Protein AF-A0A822FTJ6-F1 (afdb_monomer_lite)

Foldseek 3Di:
DDDDDDDPDDDDDPDDPPPPDPPPDPPPDDDDDDDDPVLLVLLVVLCVVCVVVVHHDDLVVSLVVSCVVPVPRPDDDSVSSVVSCVVVVDDDDDDPPPPPPCVPPVNVVVVVVVVVVVVVCVVVVHDDDDPDPPPPPPPPDDDD

Sequence (144 aa):
MWSASSITTVTNIACLPLSMTPQKTNNCGRKKIILTEFEEDSIRYQFHLLLASKQYPTTAKLLMCLLEEAPDFPIRSERTLLRHMRRLGFKYAVTSKAPIRLDATSFVASRAKYFRSLTDLRNNDVIYYYHDETWSNSGEERRQ

pLDDT: mean 80.96, std 17.17, range [37.12, 97.38]

Structure (mmCIF, N/CA/C/O backbone):
data_AF-A0A822FTJ6-F1
#
_entry.id   AF-A0A822FTJ6-F1
#
loop_
_atom_site.group_PDB
_atom_site.id
_atom_site.type_symbol
_atom_site.label_atom_id
_atom_site.label_alt_id
_atom_site.label_comp_id
_atom_site.label_asym_id
_atom_site.label_entity_id
_atom_site.label_seq_id
_atom_site.pdbx_PDB_ins_code
_atom_site.Cartn_x
_atom_site.Cartn_y
_atom_site.Cartn_z
_atom_site.occupancy
_atom_site.B_iso_or_equiv
_atom_site.auth_seq_id
_atom_site.auth_comp_id
_atom_site.auth_asym_id
_atom_site.auth_atom_id
_atom_site.pdbx_PDB_model_num
ATOM 1 N N . MET A 1 1 ? 70.317 -74.437 -44.333 1.00 37.12 1 MET A N 1
ATOM 2 C CA . MET A 1 1 ? 70.457 -73.056 -44.847 1.00 37.12 1 MET A CA 1
ATOM 3 C C . MET A 1 1 ? 69.106 -72.367 -44.743 1.00 37.12 1 MET A C 1
ATOM 5 O O . MET A 1 1 ? 68.093 -73.046 -44.789 1.00 37.12 1 MET A O 1
ATOM 9 N N . TRP A 1 2 ? 69.150 -71.068 -44.465 1.00 41.88 2 TRP A N 1
ATOM 10 C CA . TRP A 1 2 ? 68.108 -70.155 -43.988 1.00 41.88 2 TRP A CA 1
ATOM 11 C C . TRP A 1 2 ? 66.717 -70.222 -44.632 1.00 41.88 2 TRP A C 1
ATOM 13 O O . TRP A 1 2 ? 66.604 -70.426 -45.833 1.00 41.88 2 TRP A O 1
ATOM 23 N N . SER A 1 3 ? 65.684 -69.906 -43.843 1.00 39.09 3 SER A N 1
ATOM 24 C CA . SER A 1 3 ? 64.896 -68.657 -43.968 1.00 39.09 3 SER A CA 1
ATOM 25 C C . SER A 1 3 ? 63.658 -68.773 -43.061 1.00 39.09 3 SER A C 1
ATOM 27 O O . SER A 1 3 ? 62.814 -69.635 -43.267 1.00 39.09 3 SER A O 1
ATOM 29 N N . ALA A 1 4 ? 63.697 -68.192 -41.863 1.00 43.50 4 ALA A N 1
ATOM 30 C CA . ALA A 1 4 ? 63.141 -66.876 -41.525 1.00 43.50 4 ALA A CA 1
ATOM 31 C C . ALA A 1 4 ? 61.600 -66.820 -41.543 1.00 43.50 4 ALA A C 1
ATOM 33 O O . ALA A 1 4 ? 60.938 -66.858 -42.575 1.00 43.50 4 ALA A O 1
ATOM 34 N N . SER A 1 5 ? 61.084 -66.706 -40.321 1.00 53.53 5 SER A N 1
ATOM 35 C CA . SER A 1 5 ? 59.728 -66.413 -39.879 1.00 53.53 5 SER A CA 1
ATOM 36 C C . SER A 1 5 ? 58.970 -65.392 -40.727 1.00 53.53 5 SER A C 1
ATOM 38 O O . SER A 1 5 ? 59.518 -64.382 -41.159 1.00 53.53 5 SER A O 1
ATOM 40 N N . SER A 1 6 ? 57.657 -65.574 -40.828 1.00 47.59 6 SER A N 1
ATOM 41 C CA . SER A 1 6 ? 56.730 -64.482 -41.124 1.00 47.59 6 SER A CA 1
ATOM 42 C C . SER A 1 6 ? 55.531 -64.598 -40.191 1.00 47.59 6 SER A C 1
ATOM 44 O O . SER A 1 6 ? 54.633 -65.408 -40.390 1.00 47.59 6 SER A O 1
ATOM 46 N N . ILE A 1 7 ? 55.577 -63.813 -39.114 1.00 52.88 7 ILE A N 1
ATOM 47 C CA . ILE A 1 7 ? 54.449 -63.569 -38.216 1.00 52.88 7 ILE A CA 1
ATOM 48 C C . ILE A 1 7 ? 53.585 -62.522 -38.913 1.00 52.88 7 ILE A C 1
ATOM 50 O O . ILE A 1 7 ? 54.003 -61.377 -39.077 1.00 52.88 7 ILE A O 1
ATOM 54 N N . THR A 1 8 ? 52.394 -62.911 -39.356 1.00 50.75 8 THR A N 1
ATOM 55 C CA . THR A 1 8 ? 51.414 -61.964 -39.889 1.00 50.75 8 THR A CA 1
ATOM 56 C C . THR A 1 8 ? 50.706 -61.296 -38.716 1.00 50.75 8 THR A C 1
ATOM 58 O O . THR A 1 8 ? 49.769 -61.840 -38.136 1.00 50.75 8 THR A O 1
ATOM 61 N N . THR A 1 9 ? 51.181 -60.113 -38.335 1.00 52.41 9 THR A N 1
ATOM 62 C CA . THR A 1 9 ? 50.497 -59.234 -37.385 1.00 52.41 9 THR A CA 1
ATOM 63 C C . THR A 1 9 ? 49.183 -58.774 -38.008 1.00 52.41 9 THR A C 1
ATOM 65 O O . THR A 1 9 ? 49.183 -58.068 -39.016 1.00 52.41 9 THR A O 1
ATOM 68 N N . VAL A 1 10 ? 48.05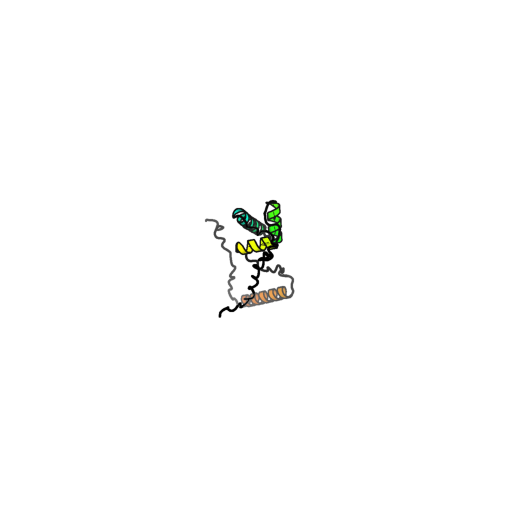8 -59.178 -37.416 1.00 53.19 10 VAL A N 1
ATOM 69 C CA . VAL A 1 10 ? 46.732 -58.659 -37.763 1.00 53.19 10 VAL A CA 1
ATOM 70 C C . VAL A 1 10 ? 46.749 -57.154 -37.512 1.00 53.19 10 VAL A C 1
ATOM 72 O O . VAL A 1 10 ? 46.918 -56.695 -36.382 1.00 53.19 10 VAL A O 1
ATOM 75 N N . THR A 1 11 ? 46.635 -56.381 -38.587 1.00 53.06 11 THR A N 1
ATOM 76 C CA . THR A 1 11 ? 46.555 -54.926 -38.547 1.00 53.06 11 THR A CA 1
ATOM 77 C C . THR A 1 11 ? 45.345 -54.513 -37.724 1.00 53.06 11 THR A C 1
ATOM 79 O O . THR A 1 11 ? 44.202 -54.812 -38.068 1.00 53.06 11 THR A O 1
ATOM 82 N N . ASN A 1 12 ? 45.641 -53.831 -36.624 1.00 54.03 12 ASN A N 1
ATOM 83 C CA . ASN A 1 12 ? 44.714 -53.126 -35.760 1.00 54.03 12 ASN A CA 1
ATOM 84 C C . ASN A 1 12 ? 43.794 -52.247 -36.626 1.00 54.03 12 ASN A C 1
ATOM 86 O O . ASN A 1 12 ? 44.263 -51.316 -37.284 1.00 54.03 12 ASN A O 1
ATOM 90 N N . ILE A 1 13 ? 42.505 -52.587 -36.688 1.00 55.81 13 ILE A N 1
ATOM 91 C CA . ILE A 1 13 ? 41.502 -51.769 -37.368 1.00 55.81 13 ILE A CA 1
ATOM 92 C C . ILE A 1 13 ? 41.411 -50.478 -36.562 1.00 55.81 13 ILE A C 1
ATOM 94 O 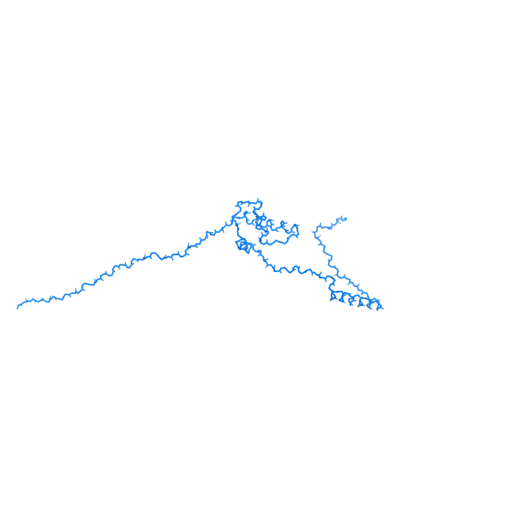O . ILE A 1 13 ? 40.894 -50.463 -35.447 1.00 55.81 13 ILE A O 1
ATOM 98 N N . ALA A 1 14 ? 41.952 -49.397 -37.119 1.00 49.50 14 ALA A N 1
ATOM 99 C CA . ALA A 1 14 ? 41.760 -48.064 -36.589 1.00 49.50 14 ALA A CA 1
ATOM 100 C C . ALA A 1 14 ? 40.251 -47.783 -36.539 1.00 49.50 14 ALA A C 1
ATOM 102 O O . ALA A 1 14 ? 39.615 -47.571 -37.572 1.00 49.50 14 ALA A O 1
ATOM 103 N N . CYS A 1 15 ? 39.669 -47.811 -35.337 1.00 50.06 15 CYS A N 1
ATOM 104 C CA . CYS A 1 15 ? 38.367 -47.212 -35.091 1.00 50.06 15 CYS A CA 1
ATOM 105 C C . CYS A 1 15 ? 38.458 -45.749 -35.525 1.00 50.06 15 CYS A C 1
ATOM 107 O O . CYS A 1 15 ? 39.148 -44.945 -34.896 1.00 50.06 15 CYS A O 1
ATOM 109 N N . LEU A 1 16 ? 37.778 -45.427 -36.625 1.00 60.28 16 LEU A N 1
ATOM 110 C CA . LEU A 1 16 ? 37.482 -44.059 -37.025 1.00 60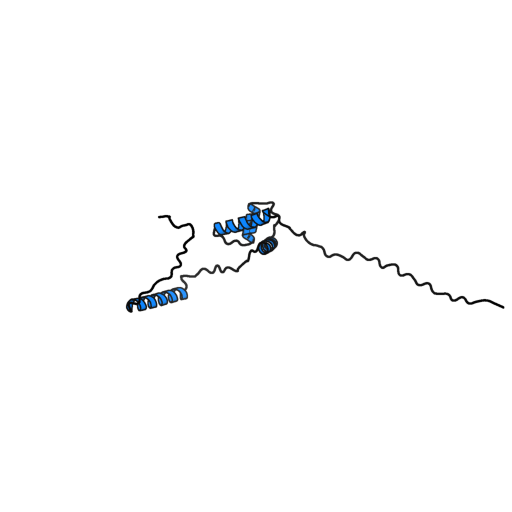.28 16 LEU A CA 1
ATOM 111 C C . LEU A 1 16 ? 36.960 -43.296 -35.798 1.00 60.28 16 LEU A C 1
ATOM 113 O O . LEU A 1 16 ? 36.184 -43.872 -35.025 1.00 60.28 16 LEU A O 1
ATOM 117 N N . PRO A 1 17 ? 37.365 -42.030 -35.588 1.00 57.09 17 PRO A N 1
ATOM 118 C CA . PRO A 1 17 ? 36.844 -41.257 -34.477 1.00 57.09 17 PRO A CA 1
ATOM 119 C C . PRO A 1 17 ? 35.325 -41.230 -34.619 1.00 57.09 17 PRO A C 1
ATOM 121 O O . PRO A 1 17 ? 34.812 -40.796 -35.653 1.00 57.09 17 PRO A O 1
ATOM 124 N N . LEU A 1 18 ? 34.622 -41.737 -33.596 1.00 59.78 18 LEU A N 1
ATOM 125 C CA . LEU A 1 18 ? 33.184 -41.551 -33.447 1.00 59.78 18 LEU A CA 1
ATOM 126 C C . LEU A 1 18 ? 32.916 -40.087 -33.784 1.00 59.78 18 LEU A C 1
ATOM 128 O O . LEU A 1 18 ? 33.424 -39.199 -33.093 1.00 59.78 18 LEU A O 1
ATOM 132 N N . SER A 1 19 ? 32.182 -39.833 -34.867 1.00 59.59 19 SER A N 1
ATOM 133 C CA . SER A 1 19 ? 31.754 -38.482 -35.186 1.00 59.59 19 SER A CA 1
ATOM 134 C C . SER A 1 19 ? 31.045 -37.971 -33.941 1.00 59.59 19 SER A C 1
ATOM 136 O O . SER A 1 19 ? 30.021 -38.535 -33.548 1.00 59.59 19 SER A O 1
ATOM 138 N N . MET A 1 20 ? 31.616 -36.968 -33.279 1.00 62.28 20 MET A N 1
ATOM 139 C CA . MET A 1 20 ? 30.955 -36.269 -32.189 1.00 62.28 20 MET A CA 1
ATOM 140 C C . MET A 1 20 ? 29.724 -35.608 -32.800 1.00 62.28 20 MET A C 1
ATOM 142 O O . MET A 1 20 ? 29.789 -34.499 -33.324 1.00 62.28 20 MET A O 1
ATOM 146 N N . THR A 1 21 ? 28.605 -36.329 -32.818 1.00 62.78 21 THR A N 1
ATOM 147 C CA . THR A 1 21 ? 27.323 -35.768 -33.216 1.00 62.78 21 THR A CA 1
ATOM 148 C C . THR A 1 21 ? 27.068 -34.589 -32.282 1.00 62.78 21 THR A C 1
ATOM 150 O O . THR A 1 21 ? 27.194 -34.777 -31.065 1.00 62.78 21 THR A O 1
ATOM 153 N N . PRO A 1 22 ? 26.750 -33.387 -32.794 1.00 68.75 22 PRO A N 1
ATOM 154 C CA . PRO A 1 22 ? 26.499 -32.241 -31.936 1.00 68.75 22 PRO A CA 1
ATOM 155 C C . PRO A 1 22 ? 25.402 -32.616 -30.938 1.00 68.75 22 PRO A C 1
ATOM 157 O O . PRO A 1 22 ? 24.299 -33.006 -31.326 1.00 68.75 22 PRO A O 1
ATOM 160 N N . GLN A 1 23 ? 25.725 -32.561 -29.644 1.00 67.75 23 GLN A N 1
ATOM 161 C CA . GLN A 1 23 ? 24.747 -32.832 -28.599 1.00 67.75 23 GLN A CA 1
ATOM 162 C C . GLN A 1 23 ? 23.609 -31.823 -28.748 1.00 67.75 23 GLN A C 1
ATOM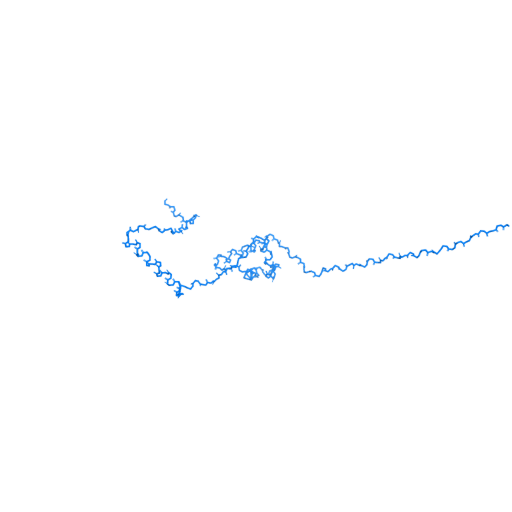 164 O O . GLN A 1 23 ? 23.844 -30.616 -28.833 1.00 67.75 23 GLN A O 1
ATOM 169 N N . LYS A 1 24 ? 22.369 -32.317 -28.800 1.00 62.19 24 LYS A N 1
ATOM 170 C CA . LYS A 1 24 ? 21.174 -31.477 -28.863 1.00 62.19 24 LYS A CA 1
ATOM 171 C C . LYS A 1 24 ? 21.152 -30.579 -27.628 1.00 62.19 24 LYS A C 1
ATOM 173 O O . LYS A 1 24 ? 20.795 -31.021 -26.537 1.00 62.19 24 LYS A O 1
ATOM 178 N N . THR A 1 25 ? 21.531 -29.314 -27.784 1.00 62.31 25 THR A N 1
ATOM 179 C CA . THR A 1 25 ? 21.299 -28.326 -26.736 1.00 62.31 25 THR A CA 1
ATOM 180 C C . THR A 1 25 ? 19.796 -28.085 -26.719 1.00 62.31 25 THR A C 1
ATOM 182 O O . THR A 1 25 ? 19.202 -27.651 -27.705 1.00 62.31 25 THR A O 1
ATOM 185 N N . ASN A 1 26 ? 19.130 -28.422 -25.617 1.00 60.44 26 ASN A N 1
ATOM 186 C CA . ASN A 1 26 ? 17.692 -28.197 -25.454 1.00 60.44 26 ASN A CA 1
ATOM 187 C C . ASN A 1 26 ? 17.382 -26.701 -25.240 1.00 60.44 26 ASN A C 1
ATOM 189 O O . ASN A 1 26 ? 16.528 -26.338 -24.435 1.00 60.44 26 ASN A O 1
ATOM 193 N N . ASN A 1 27 ? 18.068 -25.813 -25.963 1.00 60.53 27 ASN A N 1
ATOM 194 C CA . ASN A 1 27 ? 17.851 -24.375 -25.941 1.00 60.53 27 ASN A CA 1
ATOM 195 C C . ASN A 1 27 ? 16.659 -24.011 -26.837 1.00 60.53 27 ASN A C 1
ATOM 197 O O . ASN A 1 27 ? 16.748 -23.155 -27.710 1.00 60.53 27 ASN A O 1
ATOM 201 N N . CYS A 1 28 ? 15.503 -24.631 -26.595 1.00 58.69 28 CYS A N 1
ATOM 202 C CA . CYS A 1 28 ? 14.222 -24.110 -27.065 1.00 58.69 28 CYS A CA 1
ATOM 203 C C . CYS A 1 28 ? 13.695 -23.096 -26.034 1.00 58.69 28 CYS A C 1
ATOM 205 O O . CYS A 1 28 ? 12.717 -23.325 -25.326 1.00 58.69 28 CYS A O 1
ATOM 207 N N . GLY A 1 29 ? 14.411 -21.981 -25.878 1.00 70.25 29 GLY A N 1
ATOM 208 C CA . GLY A 1 29 ? 14.078 -20.929 -24.919 1.00 70.25 29 GLY A CA 1
ATOM 209 C C . GLY A 1 29 ? 13.653 -19.635 -25.606 1.00 70.25 29 GLY A C 1
ATOM 210 O O . GLY A 1 29 ? 14.297 -19.185 -26.552 1.00 70.25 29 GLY A O 1
ATOM 211 N N . ARG A 1 30 ? 12.603 -18.982 -25.091 1.00 74.94 30 ARG A N 1
ATOM 212 C CA . ARG A 1 30 ? 12.326 -17.572 -25.410 1.00 74.94 30 ARG A CA 1
ATOM 213 C C . ARG A 1 30 ? 13.503 -16.724 -24.919 1.00 74.94 30 ARG A C 1
ATOM 215 O O . ARG A 1 30 ? 13.984 -16.939 -23.805 1.00 74.94 30 ARG A O 1
ATOM 222 N N . LYS A 1 31 ? 13.951 -15.759 -25.731 1.00 82.44 31 LYS A N 1
ATOM 223 C CA . LYS A 1 31 ? 15.027 -14.828 -25.351 1.00 82.44 31 LYS A CA 1
ATOM 224 C C . LYS A 1 31 ? 14.701 -14.167 -24.006 1.00 82.44 31 LYS A C 1
ATOM 226 O O . LYS A 1 31 ? 13.557 -13.772 -23.766 1.00 82.44 31 LYS A O 1
ATOM 231 N N . LYS A 1 32 ? 15.703 -14.062 -23.126 1.00 84.38 32 LYS A N 1
ATOM 232 C CA . LYS A 1 32 ? 15.566 -13.367 -21.841 1.00 84.38 32 LYS A CA 1
ATOM 233 C C . LYS A 1 32 ? 15.326 -11.885 -22.119 1.00 84.38 32 LYS A C 1
ATOM 235 O O . LYS A 1 32 ? 16.134 -11.254 -22.787 1.00 84.38 32 LYS A O 1
ATOM 240 N N . ILE A 1 33 ? 14.236 -11.352 -21.577 1.00 89.50 33 ILE A N 1
ATOM 241 C CA . ILE A 1 33 ? 13.967 -9.915 -21.594 1.00 89.50 33 ILE A CA 1
ATOM 242 C C . ILE A 1 33 ? 14.882 -9.274 -20.546 1.00 89.50 33 ILE A C 1
ATOM 244 O O . ILE A 1 33 ? 14.896 -9.691 -19.381 1.00 89.50 33 ILE A O 1
ATOM 248 N N . ILE A 1 34 ? 15.699 -8.326 -20.988 1.00 91.50 34 ILE A N 1
ATOM 249 C CA . ILE A 1 34 ? 16.561 -7.493 -20.151 1.00 91.50 34 ILE A CA 1
ATOM 250 C C . ILE A 1 34 ? 15.953 -6.102 -20.224 1.00 91.50 34 ILE A C 1
ATOM 252 O O . ILE A 1 34 ? 15.675 -5.642 -21.328 1.00 91.50 34 ILE A O 1
ATOM 256 N N . LEU A 1 35 ? 15.691 -5.505 -19.064 1.00 92.56 35 LEU A N 1
ATOM 257 C CA . LEU A 1 35 ? 15.150 -4.156 -19.001 1.00 92.56 35 LEU A CA 1
ATOM 258 C C . LEU A 1 35 ? 16.288 -3.144 -18.953 1.00 92.56 35 LEU A C 1
ATOM 260 O O . LEU A 1 35 ? 17.341 -3.420 -18.375 1.00 92.56 35 LEU A O 1
ATOM 264 N N . THR A 1 36 ? 16.051 -1.992 -19.559 1.00 95.19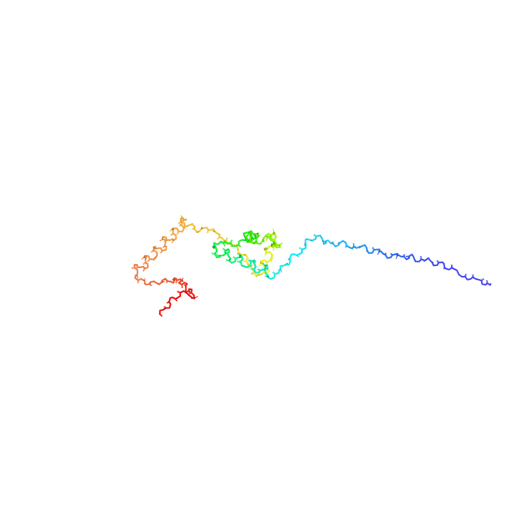 36 THR A N 1
ATOM 265 C CA . THR A 1 36 ? 16.854 -0.786 -19.361 1.00 95.19 36 THR A CA 1
ATOM 266 C C . THR A 1 36 ? 16.465 -0.106 -18.048 1.00 95.19 36 THR A C 1
ATOM 268 O O . THR A 1 36 ? 15.378 -0.335 -17.519 1.00 95.19 36 THR A O 1
ATOM 271 N N . GLU A 1 37 ? 17.337 0.752 -17.519 1.00 94.81 37 GLU A N 1
ATOM 272 C CA . GLU A 1 37 ? 17.065 1.510 -16.288 1.00 94.81 37 GLU A CA 1
ATOM 273 C C . GLU A 1 37 ? 15.770 2.333 -16.390 1.00 94.81 37 GLU A C 1
ATOM 275 O O . GLU A 1 37 ? 14.940 2.305 -15.485 1.00 94.81 37 GLU A O 1
ATOM 280 N N . PHE A 1 38 ? 15.528 2.948 -17.549 1.00 94.50 38 PHE A N 1
ATOM 281 C CA . PHE A 1 38 ? 14.309 3.706 -17.833 1.00 94.50 38 PHE A CA 1
ATOM 282 C C . PHE A 1 38 ? 13.027 2.864 -17.709 1.00 94.50 38 PHE A C 1
ATOM 284 O O . PHE A 1 38 ? 12.009 3.312 -17.177 1.00 94.50 38 PHE A O 1
ATOM 291 N N . GLU A 1 39 ? 13.059 1.619 -18.183 1.00 95.12 39 GLU A N 1
ATOM 292 C CA . GLU A 1 39 ? 11.917 0.707 -18.081 1.00 95.12 39 GLU A CA 1
ATOM 293 C C . GLU A 1 39 ? 11.692 0.253 -16.635 1.00 95.12 39 GLU A C 1
ATOM 295 O O . GLU A 1 39 ? 10.550 0.078 -16.206 1.00 95.12 39 GLU A O 1
ATOM 300 N N . GLU A 1 40 ? 12.768 0.076 -15.865 1.00 95.56 40 GLU A N 1
ATOM 301 C CA . GLU A 1 40 ? 12.678 -0.206 -14.433 1.00 95.56 40 GLU A CA 1
ATOM 302 C C . GLU A 1 40 ? 12.071 0.972 -13.663 1.00 95.56 40 GLU A C 1
ATOM 304 O O . GLU A 1 40 ? 11.202 0.763 -12.812 1.00 95.56 40 GLU A O 1
ATOM 309 N N . ASP A 1 41 ? 12.456 2.202 -14.003 1.00 96.06 41 ASP A N 1
ATOM 310 C CA . ASP A 1 41 ? 11.873 3.419 -13.436 1.00 96.06 41 ASP A CA 1
ATOM 311 C C . ASP A 1 41 ? 10.405 3.585 -13.807 1.00 96.06 41 ASP A C 1
ATOM 313 O O . ASP A 1 41 ? 9.590 3.913 -12.945 1.00 96.06 41 ASP A O 1
ATOM 317 N N . SER A 1 42 ? 10.032 3.247 -15.040 1.00 95.75 42 SER A N 1
ATOM 318 C CA . SER A 1 42 ? 8.634 3.246 -15.481 1.00 95.75 42 SER A CA 1
ATOM 319 C C . SER A 1 42 ? 7.775 2.298 -14.630 1.00 95.75 42 SER A C 1
ATOM 321 O O . SER A 1 42 ? 6.680 2.660 -14.195 1.00 95.75 42 SER A O 1
ATOM 323 N N . ILE A 1 43 ? 8.291 1.101 -14.303 1.00 96.31 43 ILE A N 1
ATOM 324 C CA . ILE A 1 43 ? 7.618 0.155 -13.392 1.00 96.31 43 ILE A CA 1
ATOM 325 C C . ILE A 1 43 ? 7.423 0.779 -12.003 1.00 96.31 43 ILE A C 1
ATOM 327 O O . ILE A 1 43 ? 6.332 0.672 -11.434 1.00 96.31 43 ILE A O 1
ATOM 331 N N . ARG A 1 44 ? 8.464 1.412 -11.440 1.00 96.62 44 ARG A N 1
ATOM 332 C CA . ARG A 1 44 ? 8.397 2.052 -10.113 1.00 96.62 44 ARG A CA 1
ATOM 333 C C . ARG A 1 44 ? 7.393 3.202 -10.110 1.00 96.62 44 ARG A C 1
ATOM 335 O O . ARG A 1 44 ? 6.548 3.275 -9.220 1.00 96.62 44 ARG A O 1
ATOM 342 N N . TYR A 1 45 ? 7.453 4.063 -11.117 1.00 96.19 45 TYR A N 1
ATOM 343 C CA . TYR A 1 45 ? 6.569 5.211 -11.261 1.00 96.19 45 TYR A CA 1
ATOM 344 C C . TYR A 1 45 ? 5.100 4.784 -11.312 1.00 96.19 45 TYR A C 1
ATOM 346 O O . TYR A 1 45 ? 4.296 5.233 -10.492 1.00 96.19 45 TYR A O 1
ATOM 354 N N . GLN A 1 46 ? 4.761 3.828 -12.182 1.00 96.06 46 GLN A N 1
ATOM 355 C CA . GLN A 1 46 ? 3.381 3.365 -12.311 1.00 96.06 46 GLN A CA 1
ATOM 356 C C . GLN A 1 46 ? 2.873 2.677 -11.039 1.00 96.06 46 GLN A C 1
ATOM 358 O O . GLN A 1 46 ? 1.703 2.801 -10.666 1.00 96.06 46 GLN A O 1
ATOM 363 N N . PHE A 1 47 ? 3.758 1.978 -10.328 1.00 95.69 47 PHE A N 1
ATOM 364 C CA . PHE A 1 47 ? 3.441 1.401 -9.028 1.00 95.69 47 PHE A CA 1
ATOM 365 C C . PHE A 1 47 ? 3.069 2.486 -8.006 1.00 95.69 47 PHE A C 1
ATOM 367 O O . PHE A 1 47 ? 2.064 2.351 -7.304 1.00 95.69 47 PHE A O 1
ATOM 374 N N . HIS A 1 48 ? 3.833 3.579 -7.949 1.00 94.75 48 HIS A N 1
ATOM 375 C CA . HIS A 1 48 ? 3.542 4.708 -7.065 1.00 94.75 48 HIS A CA 1
ATOM 376 C C . HIS A 1 48 ? 2.266 5.457 -7.457 1.00 94.75 48 HIS A C 1
ATOM 378 O O . HIS A 1 48 ? 1.499 5.826 -6.568 1.00 94.75 48 HIS A O 1
ATOM 384 N N . LEU A 1 49 ? 1.974 5.610 -8.751 1.00 96.00 49 LEU A N 1
ATOM 385 C CA . LEU A 1 49 ? 0.707 6.186 -9.211 1.00 96.00 49 LEU A CA 1
ATOM 386 C C . LEU A 1 49 ? -0.505 5.370 -8.747 1.00 96.00 49 LEU A C 1
ATOM 388 O O . LEU A 1 49 ? -1.488 5.932 -8.258 1.00 96.00 49 LEU A O 1
ATOM 392 N N . LEU A 1 50 ? -0.427 4.038 -8.824 1.00 94.38 50 LEU A N 1
ATOM 393 C CA . LEU A 1 50 ? -1.492 3.170 -8.316 1.00 94.38 50 LEU A CA 1
ATOM 394 C C . LEU A 1 50 ? -1.712 3.376 -6.812 1.00 94.38 50 LEU A C 1
ATOM 396 O O . LEU A 1 50 ? -2.858 3.524 -6.382 1.00 94.38 50 LEU A O 1
ATOM 400 N N . LEU A 1 51 ? -0.638 3.480 -6.026 1.00 90.94 51 LEU A N 1
ATOM 401 C CA . LEU A 1 51 ? -0.739 3.779 -4.596 1.00 90.94 51 LEU A CA 1
ATOM 402 C C . LEU A 1 51 ? -1.342 5.164 -4.325 1.00 90.94 51 LEU A C 1
ATOM 404 O O . LEU A 1 51 ? -2.229 5.275 -3.478 1.00 90.94 51 LEU A O 1
ATOM 408 N N . ALA A 1 52 ? -0.925 6.193 -5.067 1.00 93.81 52 ALA A N 1
ATOM 409 C CA . ALA A 1 52 ? -1.472 7.546 -4.955 1.00 93.81 52 ALA A CA 1
ATOM 410 C C . ALA A 1 52 ? -2.980 7.577 -5.259 1.00 93.81 52 ALA A C 1
ATOM 412 O O . ALA A 1 52 ? -3.750 8.238 -4.564 1.00 93.81 52 ALA A O 1
ATOM 413 N N . SER A 1 53 ? -3.430 6.769 -6.224 1.00 93.44 53 SER A N 1
ATOM 414 C CA . SER A 1 53 ? -4.851 6.588 -6.554 1.00 93.44 53 SER A CA 1
ATOM 415 C C . SER A 1 53 ? -5.639 5.732 -5.544 1.00 93.44 53 SER A C 1
ATOM 417 O O . SER A 1 53 ? -6.794 5.385 -5.794 1.00 93.44 53 SER A O 1
ATOM 419 N N . LYS A 1 54 ? -5.032 5.360 -4.404 1.00 89.31 54 LYS A N 1
ATOM 420 C CA . LYS A 1 54 ? -5.588 4.452 -3.382 1.00 89.31 54 LYS A CA 1
ATOM 421 C C . LYS A 1 54 ? -5.983 3.078 -3.939 1.00 89.31 54 LYS A C 1
ATOM 423 O O . LYS A 1 54 ? -6.805 2.367 -3.356 1.00 89.31 54 LYS A O 1
ATOM 428 N N . GLN A 1 55 ? -5.390 2.670 -5.059 1.00 89.19 55 GLN A N 1
ATOM 429 C CA . GLN A 1 55 ? -5.590 1.353 -5.641 1.00 89.19 55 GLN A CA 1
ATOM 430 C C . GLN A 1 55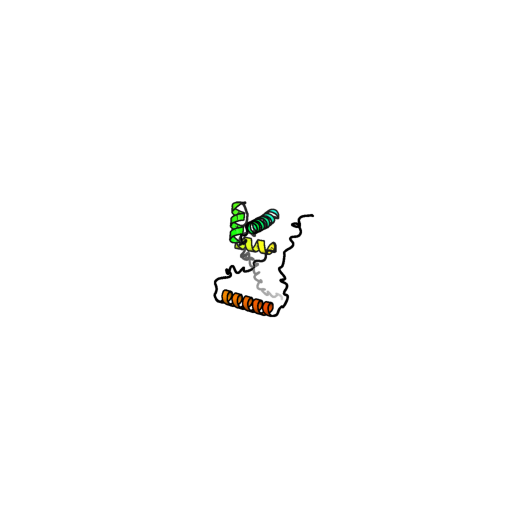 ? -4.458 0.410 -5.250 1.00 89.19 55 GLN A C 1
ATOM 432 O O . GLN A 1 55 ? -3.282 0.754 -5.291 1.00 89.19 55 GLN A O 1
ATOM 437 N N . TYR A 1 56 ? -4.809 -0.833 -4.922 1.00 88.44 56 TYR A N 1
ATOM 438 C CA . TYR A 1 56 ? -3.796 -1.836 -4.612 1.00 88.44 56 TYR A CA 1
ATOM 439 C C . TYR A 1 56 ? -3.037 -2.256 -5.889 1.00 88.44 56 TYR A C 1
ATOM 441 O O . TYR A 1 56 ? -3.686 -2.737 -6.831 1.00 88.44 56 TYR A O 1
ATOM 449 N N . PRO A 1 57 ? -1.698 -2.128 -5.934 1.00 90.94 57 PRO A N 1
ATOM 450 C CA . PRO A 1 57 ? -0.901 -2.409 -7.122 1.00 90.94 57 PRO A CA 1
ATOM 451 C C . PRO A 1 57 ? -0.688 -3.917 -7.302 1.00 90.94 57 PRO A C 1
ATOM 453 O O . PRO A 1 57 ? 0.329 -4.503 -6.932 1.00 90.94 57 PRO A O 1
ATOM 456 N N . THR A 1 58 ? -1.684 -4.582 -7.880 1.00 93.19 58 THR A N 1
ATOM 457 C CA . THR A 1 58 ? -1.539 -5.968 -8.346 1.00 93.19 58 THR A CA 1
ATOM 458 C C . THR A 1 58 ? -0.718 -6.015 -9.629 1.00 93.19 58 THR A C 1
ATOM 460 O O . THR A 1 58 ? -0.806 -5.098 -10.442 1.00 93.19 58 THR A O 1
ATOM 463 N N . THR A 1 59 ? -0.001 -7.113 -9.867 1.00 94.50 59 THR A N 1
ATOM 464 C CA . THR A 1 59 ? 0.833 -7.284 -11.068 1.00 94.50 59 THR A CA 1
ATOM 465 C C . THR A 1 59 ? 0.033 -7.152 -12.368 1.00 94.50 59 THR A C 1
ATOM 467 O O . THR A 1 59 ? 0.521 -6.540 -13.310 1.00 94.50 59 THR A O 1
ATOM 470 N N . ALA A 1 60 ? -1.206 -7.655 -12.396 1.00 94.31 60 ALA A N 1
ATOM 471 C CA . ALA A 1 60 ? -2.119 -7.516 -13.532 1.00 94.31 60 ALA A CA 1
ATOM 472 C C . ALA A 1 60 ? -2.457 -6.045 -13.828 1.00 94.31 60 ALA A C 1
ATOM 474 O O . ALA A 1 60 ? -2.247 -5.572 -14.940 1.00 94.31 60 ALA A O 1
ATOM 475 N N . LYS A 1 61 ? -2.907 -5.293 -12.813 1.00 95.19 61 LYS A N 1
ATOM 476 C CA . LYS A 1 61 ? -3.187 -3.852 -12.947 1.00 95.19 61 LYS A CA 1
ATOM 477 C C . LYS A 1 61 ? -1.966 -3.060 -13.388 1.00 95.19 61 LYS A C 1
ATOM 479 O O . LYS A 1 61 ? -2.074 -2.222 -14.269 1.00 95.19 61 LYS A O 1
ATOM 484 N N . LEU A 1 62 ? -0.813 -3.346 -12.789 1.00 96.19 62 LEU A N 1
ATOM 485 C CA . LEU A 1 62 ? 0.423 -2.663 -13.140 1.00 96.19 62 LEU A CA 1
ATOM 486 C C . LEU A 1 62 ? 0.795 -2.912 -14.605 1.00 96.19 62 LEU A C 1
ATOM 488 O O . LEU A 1 62 ? 1.153 -1.973 -15.302 1.00 96.19 62 LEU A O 1
ATOM 492 N N . LEU A 1 63 ? 0.667 -4.157 -15.079 1.00 96.75 63 LEU A N 1
ATOM 493 C CA . LEU A 1 63 ? 0.907 -4.497 -16.479 1.00 96.75 63 LEU A CA 1
ATOM 494 C C . LEU A 1 63 ? -0.058 -3.767 -17.417 1.00 96.75 63 LEU A C 1
ATOM 496 O O . LEU A 1 63 ? 0.381 -3.260 -18.441 1.00 96.75 63 LEU A O 1
ATOM 500 N N . MET A 1 64 ? -1.347 -3.711 -17.071 1.00 96.38 64 MET A N 1
ATOM 501 C CA . MET A 1 64 ? -2.344 -2.984 -17.864 1.00 96.38 64 MET A CA 1
ATOM 502 C C . MET A 1 64 ? -1.975 -1.507 -17.982 1.00 96.38 64 MET A C 1
ATOM 504 O O . MET A 1 64 ? -1.862 -1.008 -19.093 1.00 96.38 64 MET A O 1
ATOM 508 N N . CYS A 1 65 ? -1.695 -0.842 -16.860 1.00 95.88 65 CYS A N 1
ATOM 509 C CA . CYS A 1 65 ? -1.339 0.571 -16.879 1.00 95.88 65 CYS A CA 1
ATOM 510 C C . CYS A 1 65 ? -0.021 0.850 -17.616 1.00 95.88 65 CYS A C 1
ATOM 512 O O . CYS A 1 65 ? 0.086 1.849 -18.315 1.00 95.88 65 CYS A O 1
ATOM 514 N N . LEU A 1 66 ? 0.978 -0.031 -17.486 1.00 96.19 66 LEU A N 1
ATOM 515 C CA . LEU A 1 66 ? 2.237 0.104 -18.226 1.00 96.19 66 LEU A CA 1
ATOM 516 C C . LEU A 1 66 ? 2.022 0.022 -19.740 1.00 96.19 66 LEU A C 1
ATOM 518 O O . LEU A 1 66 ? 2.658 0.762 -20.477 1.00 96.19 66 LEU A O 1
ATOM 522 N N . LEU A 1 67 ? 1.143 -0.872 -20.200 1.00 95.88 67 LEU A N 1
ATOM 523 C CA . LEU A 1 67 ? 0.847 -1.037 -21.626 1.00 95.88 67 LEU A CA 1
ATOM 524 C C . LEU A 1 67 ? -0.090 0.041 -22.179 1.00 95.88 67 LEU A C 1
ATOM 526 O O . LEU A 1 67 ? -0.070 0.280 -23.383 1.00 95.88 67 LEU A O 1
ATOM 530 N N . GLU A 1 68 ? -0.906 0.655 -21.325 1.00 95.25 68 GLU A N 1
ATOM 531 C CA . GLU A 1 68 ? -1.755 1.795 -21.675 1.00 95.25 68 GLU A CA 1
ATOM 532 C C . GLU A 1 68 ? -0.920 3.062 -21.899 1.00 95.25 68 GLU A C 1
ATOM 534 O O . GLU A 1 68 ? -1.108 3.739 -22.904 1.00 95.25 68 GLU A O 1
ATOM 539 N N . GLU A 1 69 ? 0.048 3.331 -21.018 1.00 93.25 69 GLU A N 1
ATOM 540 C CA . GLU A 1 69 ? 0.948 4.485 -21.141 1.00 93.25 69 GLU A CA 1
ATOM 541 C C . GLU A 1 69 ? 2.035 4.266 -22.208 1.00 93.25 69 GLU A C 1
ATOM 543 O O . GLU A 1 69 ? 2.336 5.149 -23.008 1.00 93.25 69 GLU A O 1
ATOM 548 N N . ALA A 1 70 ? 2.628 3.069 -22.240 1.00 92.62 70 ALA A N 1
ATOM 549 C CA . ALA A 1 70 ? 3.721 2.715 -23.138 1.00 92.62 70 ALA A CA 1
ATOM 550 C C . ALA A 1 70 ? 3.398 1.410 -23.890 1.00 92.62 70 ALA A C 1
ATOM 552 O O . ALA A 1 70 ? 3.775 0.317 -23.446 1.00 92.62 70 ALA A O 1
ATOM 553 N N . PRO A 1 71 ? 2.749 1.480 -25.069 1.00 92.69 71 PRO A N 1
ATOM 554 C CA . PRO A 1 71 ? 2.374 0.283 -25.822 1.00 92.69 71 PRO A CA 1
ATOM 555 C C . PRO A 1 71 ? 3.592 -0.542 -26.261 1.00 92.69 71 PRO A C 1
ATOM 557 O O . PRO A 1 71 ? 3.498 -1.764 -26.389 1.00 92.69 71 PRO A O 1
ATOM 560 N N . ASP A 1 72 ? 4.756 0.088 -26.423 1.00 92.69 72 ASP A N 1
ATOM 561 C CA . ASP A 1 72 ? 6.002 -0.563 -26.841 1.00 92.69 72 ASP A CA 1
ATOM 562 C C . ASP A 1 72 ? 6.781 -1.222 -25.691 1.00 92.69 72 ASP A C 1
ATOM 564 O O . ASP A 1 72 ? 7.858 -1.778 -25.909 1.00 92.69 72 ASP A O 1
ATOM 568 N N . PHE A 1 73 ? 6.234 -1.235 -24.469 1.00 93.56 73 PHE A N 1
ATOM 569 C CA . PHE A 1 73 ? 6.900 -1.840 -23.317 1.00 93.56 73 PHE A CA 1
ATOM 570 C C . PHE A 1 73 ? 7.234 -3.331 -23.564 1.00 93.56 73 PHE A C 1
ATOM 572 O O . PHE A 1 73 ? 6.376 -4.108 -24.020 1.00 93.56 73 PHE A O 1
ATOM 579 N N . PRO A 1 74 ? 8.463 -3.788 -23.238 1.00 92.56 74 PRO A N 1
ATOM 580 C CA . PRO A 1 74 ? 8.956 -5.106 -23.652 1.00 92.56 74 PRO A CA 1
ATOM 581 C C . PRO A 1 74 ? 8.275 -6.279 -22.931 1.00 92.56 74 PRO A C 1
ATOM 583 O O . PRO A 1 74 ? 8.291 -7.418 -23.414 1.00 92.56 74 PRO A O 1
ATOM 586 N N . ILE A 1 75 ? 7.676 -6.046 -21.759 1.00 94.00 75 ILE A N 1
ATOM 587 C CA . ILE A 1 75 ? 7.021 -7.094 -20.972 1.00 94.00 75 ILE A CA 1
ATOM 588 C C . ILE A 1 75 ? 5.532 -7.148 -21.302 1.00 94.00 75 ILE A C 1
ATOM 590 O O . ILE A 1 75 ? 4.789 -6.218 -21.026 1.00 94.00 75 ILE A O 1
ATOM 594 N N . ARG A 1 76 ? 5.077 -8.306 -21.797 1.00 92.50 76 ARG A N 1
ATOM 595 C CA . ARG A 1 76 ? 3.654 -8.582 -22.085 1.00 92.50 76 ARG A CA 1
ATOM 596 C C . ARG A 1 76 ? 3.012 -9.635 -21.180 1.00 92.50 76 ARG A C 1
ATOM 598 O O . ARG A 1 76 ? 1.847 -9.962 -21.345 1.00 92.50 76 ARG A O 1
ATOM 605 N N . SER A 1 77 ? 3.771 -10.218 -20.253 1.00 93.88 77 SER A N 1
ATOM 606 C CA . SER A 1 77 ? 3.291 -11.295 -19.378 1.00 93.88 77 SER A CA 1
ATOM 607 C C . SER A 1 77 ? 3.418 -10.905 -17.913 1.00 93.88 77 SER A C 1
ATOM 609 O O . SER A 1 77 ? 4.502 -10.523 -17.467 1.00 93.88 77 SER A O 1
ATOM 611 N N . GLU A 1 78 ? 2.346 -11.102 -17.145 1.00 94.94 78 GLU A N 1
ATOM 612 C CA . GLU A 1 78 ? 2.311 -10.819 -15.705 1.00 94.94 78 GLU A CA 1
ATOM 613 C C . GLU A 1 78 ? 3.391 -11.580 -14.938 1.00 94.94 78 GLU A C 1
ATOM 615 O O . GLU A 1 78 ? 4.054 -11.034 -14.060 1.00 94.94 78 GLU A O 1
ATOM 620 N N . ARG A 1 79 ? 3.623 -12.848 -15.299 1.00 94.00 79 ARG A N 1
ATOM 621 C CA . ARG A 1 79 ? 4.630 -13.687 -14.639 1.00 94.00 79 ARG A CA 1
ATOM 622 C C . ARG A 1 79 ? 6.045 -13.166 -14.883 1.00 94.00 79 ARG A C 1
ATOM 624 O O . ARG A 1 79 ? 6.906 -13.305 -14.013 1.00 94.00 79 ARG A O 1
ATOM 631 N N . THR A 1 80 ? 6.288 -12.577 -16.050 1.00 94.38 80 THR A N 1
ATOM 632 C CA . THR A 1 80 ? 7.561 -11.924 -16.366 1.00 94.38 80 THR A CA 1
ATOM 633 C C . THR A 1 80 ? 7.699 -10.631 -15.571 1.00 94.38 80 THR A C 1
ATOM 635 O O . THR A 1 80 ? 8.716 -10.462 -14.901 1.00 94.38 80 THR A O 1
ATOM 638 N N . LEU A 1 81 ? 6.665 -9.783 -15.542 1.00 95.88 81 LEU A N 1
ATOM 639 C CA . LEU A 1 81 ? 6.658 -8.553 -14.742 1.00 95.88 81 LEU A CA 1
ATOM 640 C C . LEU A 1 81 ? 6.914 -8.848 -13.259 1.00 95.88 81 LEU A C 1
ATOM 642 O O . LEU A 1 81 ? 7.797 -8.251 -12.653 1.00 95.88 81 LEU A O 1
ATOM 646 N N . LEU A 1 82 ? 6.243 -9.862 -12.705 1.00 94.88 82 LEU A N 1
ATOM 647 C CA . LEU A 1 82 ? 6.433 -10.318 -11.328 1.00 94.88 82 LEU A CA 1
ATOM 648 C C . LEU A 1 82 ? 7.894 -10.670 -11.022 1.00 94.88 82 LEU A C 1
ATOM 650 O O . LEU A 1 82 ? 8.399 -10.362 -9.944 1.00 94.88 82 LEU A O 1
ATOM 654 N N . ARG A 1 83 ? 8.591 -11.328 -11.958 1.00 93.88 83 ARG A N 1
ATOM 655 C CA . ARG A 1 83 ? 10.014 -11.660 -11.792 1.00 93.88 83 ARG A CA 1
ATOM 656 C C . ARG A 1 83 ? 10.882 -10.408 -11.762 1.00 93.88 83 ARG A C 1
ATOM 658 O O . ARG A 1 83 ? 11.799 -10.358 -10.949 1.00 93.88 83 ARG A O 1
ATOM 665 N N . HIS A 1 84 ? 10.607 -9.430 -12.623 1.00 94.69 84 HIS A N 1
ATOM 666 C CA . HIS A 1 84 ? 11.338 -8.162 -12.627 1.00 94.69 84 HIS A CA 1
ATOM 667 C C . HIS A 1 84 ? 11.064 -7.360 -11.356 1.00 94.69 84 HIS A C 1
ATOM 669 O O . HIS A 1 84 ? 12.007 -6.962 -10.689 1.00 94.69 84 HIS A O 1
ATOM 675 N N . MET A 1 85 ? 9.812 -7.256 -10.917 1.00 94.81 85 MET A N 1
ATOM 676 C CA . MET A 1 85 ? 9.475 -6.573 -9.667 1.00 94.81 85 MET A CA 1
ATOM 677 C C . MET A 1 85 ? 10.175 -7.176 -8.444 1.00 94.81 85 MET A C 1
ATOM 679 O O . MET A 1 85 ? 10.688 -6.441 -7.608 1.00 94.81 85 MET A O 1
ATOM 683 N N . ARG A 1 86 ? 10.285 -8.508 -8.352 1.00 94.69 86 ARG A N 1
ATOM 684 C CA . ARG A 1 86 ? 11.064 -9.134 -7.268 1.00 94.69 86 ARG A CA 1
ATOM 685 C C . ARG A 1 86 ? 12.547 -8.769 -7.321 1.00 94.69 86 ARG A C 1
ATOM 687 O O . ARG A 1 86 ? 13.159 -8.625 -6.270 1.00 94.69 86 ARG A O 1
ATOM 694 N N . ARG A 1 87 ? 13.126 -8.627 -8.520 1.00 93.69 87 ARG A N 1
ATOM 695 C CA . ARG A 1 87 ? 14.523 -8.181 -8.686 1.00 93.69 87 ARG A CA 1
ATOM 696 C C . ARG A 1 87 ? 14.708 -6.725 -8.269 1.00 93.69 87 ARG A C 1
ATOM 698 O O . ARG A 1 87 ? 15.718 -6.419 -7.657 1.00 93.69 87 ARG A O 1
ATOM 705 N N . LEU A 1 88 ? 13.713 -5.879 -8.529 1.00 94.31 88 LEU A N 1
ATOM 706 C CA . LEU A 1 88 ? 13.674 -4.484 -8.081 1.00 94.31 88 LEU A CA 1
ATOM 707 C C . LEU A 1 88 ? 13.467 -4.335 -6.560 1.00 94.31 88 LEU A C 1
ATOM 709 O O . LEU A 1 88 ? 13.461 -3.219 -6.057 1.00 94.31 88 LEU A O 1
ATOM 713 N N . GLY A 1 89 ? 13.285 -5.437 -5.821 1.00 94.25 89 GLY A N 1
ATOM 714 C CA . GLY A 1 89 ? 13.125 -5.433 -4.365 1.00 94.25 89 GLY A CA 1
ATOM 715 C C . GLY A 1 89 ? 11.676 -5.392 -3.874 1.00 94.25 89 GLY A C 1
ATOM 716 O O . GLY A 1 89 ? 11.446 -5.406 -2.663 1.00 94.25 89 GLY A O 1
ATOM 717 N N . PHE A 1 90 ? 10.683 -5.407 -4.769 1.00 93.38 90 PHE A N 1
ATOM 718 C CA . PHE A 1 90 ? 9.279 -5.442 -4.360 1.00 93.38 90 PHE A CA 1
ATOM 719 C C . PHE A 1 90 ? 8.916 -6.793 -3.736 1.00 93.38 90 PHE A C 1
ATOM 721 O O . PHE A 1 90 ? 9.166 -7.864 -4.302 1.00 93.38 90 PHE A O 1
ATOM 728 N N . LYS A 1 91 ? 8.256 -6.737 -2.576 1.00 89.69 91 LYS A N 1
ATOM 729 C CA . LYS A 1 91 ? 7.710 -7.903 -1.878 1.00 89.69 91 LYS A CA 1
ATOM 730 C C . LYS A 1 91 ? 6.193 -7.895 -1.988 1.00 89.69 91 LYS A C 1
ATOM 732 O O . LYS A 1 91 ? 5.545 -6.909 -1.660 1.00 89.69 91 LYS A O 1
ATOM 737 N N . TYR A 1 92 ? 5.636 -9.016 -2.428 1.00 83.75 92 TYR A N 1
ATOM 738 C CA . TYR A 1 92 ? 4.193 -9.217 -2.441 1.00 83.75 92 TYR A CA 1
ATOM 739 C C . TYR A 1 92 ? 3.759 -9.837 -1.121 1.00 83.75 92 TYR A C 1
ATOM 741 O O . TYR A 1 92 ? 4.224 -10.918 -0.764 1.00 83.75 92 TYR A O 1
ATOM 749 N N . ALA A 1 93 ? 2.860 -9.152 -0.421 1.00 82.19 93 ALA A N 1
ATOM 750 C CA . ALA A 1 93 ? 2.178 -9.682 0.746 1.00 82.19 93 ALA A CA 1
ATOM 751 C C . ALA A 1 93 ? 0.739 -10.042 0.371 1.00 82.19 93 ALA A C 1
ATOM 753 O O . ALA A 1 93 ? 0.100 -9.361 -0.433 1.00 82.19 93 ALA A O 1
ATOM 754 N N . VAL A 1 94 ? 0.221 -11.115 0.964 1.00 79.81 94 VAL A N 1
ATOM 755 C CA . VAL A 1 94 ? -1.206 -11.419 0.872 1.00 79.81 94 VAL A CA 1
ATOM 756 C C . VAL A 1 94 ? -1.935 -10.391 1.725 1.00 79.81 94 VAL A C 1
ATOM 758 O O . VAL A 1 94 ? -1.801 -10.380 2.946 1.00 79.81 94 VAL A O 1
ATOM 761 N N . THR A 1 95 ? -2.696 -9.508 1.088 1.00 70.50 95 THR A N 1
ATOM 762 C CA . THR A 1 95 ? -3.557 -8.574 1.810 1.00 70.50 95 THR A CA 1
ATOM 763 C C . THR A 1 95 ? -4.938 -9.188 1.962 1.00 70.50 95 THR A C 1
ATOM 765 O O . THR A 1 95 ? -5.626 -9.455 0.976 1.00 70.50 95 THR A O 1
ATOM 768 N N . SER A 1 96 ? -5.365 -9.386 3.209 1.00 70.56 96 SER A N 1
ATOM 769 C CA . SER A 1 96 ? -6.763 -9.679 3.498 1.00 70.56 96 SER A CA 1
ATOM 770 C C . SER A 1 96 ? -7.556 -8.387 3.290 1.00 70.56 96 SER A C 1
ATOM 772 O O . SER A 1 96 ? -7.403 -7.427 4.041 1.00 70.56 96 SER A O 1
ATOM 774 N N . LYS A 1 97 ? -8.402 -8.354 2.258 1.00 66.62 97 LYS A N 1
ATOM 775 C CA . LYS A 1 97 ? -9.466 -7.349 2.123 1.00 66.62 97 LYS A CA 1
ATOM 776 C C . LYS A 1 97 ? -10.721 -7.794 2.872 1.00 66.62 97 LYS A C 1
ATOM 778 O O . LYS A 1 97 ? -11.822 -7.536 2.399 1.00 66.62 97 LYS A O 1
ATOM 783 N N . ALA A 1 98 ? -10.581 -8.544 3.967 1.00 71.56 98 ALA A N 1
ATOM 784 C CA . ALA A 1 98 ? -11.739 -8.922 4.757 1.00 71.56 98 ALA A CA 1
ATOM 785 C C . ALA A 1 98 ? -12.349 -7.622 5.298 1.00 71.56 98 ALA A C 1
ATOM 787 O O . ALA A 1 98 ? -11.690 -6.947 6.094 1.00 71.56 98 ALA A O 1
ATOM 788 N N . PRO A 1 99 ? -13.548 -7.211 4.839 1.00 71.62 99 PRO A N 1
ATOM 789 C CA . PRO A 1 99 ? -14.179 -6.046 5.422 1.00 71.62 99 PRO A CA 1
ATOM 790 C C . PRO A 1 99 ? -14.410 -6.367 6.895 1.00 71.62 99 PRO A C 1
ATOM 792 O O . PRO A 1 99 ? -14.961 -7.424 7.224 1.00 71.62 99 PRO A O 1
ATOM 795 N N . ILE A 1 100 ? -13.973 -5.477 7.785 1.00 75.50 100 ILE A N 1
ATOM 796 C CA . ILE A 1 100 ? -14.344 -5.578 9.193 1.00 75.50 100 ILE A CA 1
ATOM 797 C C . ILE A 1 100 ? -15.858 -5.395 9.225 1.00 75.50 100 ILE A C 1
ATOM 799 O O . ILE A 1 100 ? -16.374 -4.313 8.950 1.00 75.50 100 ILE A O 1
ATOM 803 N N . ARG A 1 101 ? -16.583 -6.483 9.488 1.00 81.75 101 ARG A N 1
ATOM 804 C CA . ARG A 1 101 ? -18.041 -6.461 9.581 1.00 81.75 101 ARG A CA 1
ATOM 805 C C . ARG A 1 101 ? -18.402 -5.809 10.908 1.00 81.75 101 ARG A C 1
ATOM 807 O O . ARG A 1 101 ? -18.518 -6.496 11.917 1.00 81.75 101 ARG A O 1
ATOM 814 N N . LEU A 1 102 ? -18.542 -4.488 10.903 1.00 83.06 102 LEU A N 1
ATOM 815 C CA . LEU A 1 102 ? -18.921 -3.721 12.093 1.00 83.06 102 LEU A CA 1
ATOM 816 C C . LEU A 1 102 ? -20.286 -4.168 12.645 1.00 83.06 102 LEU A C 1
ATOM 818 O O . LEU A 1 102 ? -20.504 -4.121 13.850 1.00 83.06 102 LEU A O 1
ATOM 822 N N . ASP A 1 103 ? -21.152 -4.703 11.782 1.00 88.25 103 ASP A N 1
ATOM 823 C CA . ASP A 1 103 ? -22.462 -5.246 12.161 1.00 88.25 103 ASP A CA 1
ATOM 824 C C . ASP A 1 103 ? -22.405 -6.702 12.652 1.00 88.25 103 ASP A C 1
ATOM 826 O O . ASP A 1 103 ? -23.431 -7.288 13.000 1.00 88.25 103 ASP A O 1
ATOM 830 N N . ALA A 1 104 ? -21.224 -7.334 12.674 1.00 92.81 104 ALA A N 1
ATOM 831 C CA . ALA A 1 104 ? -21.098 -8.675 13.227 1.00 92.81 104 ALA A CA 1
ATOM 832 C C . ALA A 1 104 ? -21.464 -8.658 14.715 1.00 92.81 104 ALA A C 1
ATOM 834 O O . ALA A 1 104 ? -20.947 -7.854 15.494 1.00 92.81 104 ALA A O 1
ATOM 835 N N . THR A 1 105 ? -22.311 -9.597 15.133 1.00 94.94 105 THR A N 1
ATOM 836 C CA . THR A 1 105 ? -22.779 -9.707 16.523 1.00 94.94 105 THR A CA 1
ATOM 837 C C . THR A 1 105 ? -21.626 -9.815 17.520 1.00 94.94 105 THR A C 1
ATOM 839 O O . THR A 1 105 ? -21.689 -9.228 18.598 1.00 94.94 105 THR A O 1
ATOM 842 N N . SER A 1 106 ? -20.533 -10.485 17.145 1.00 92.00 106 SER A N 1
ATOM 843 C CA . SER A 1 106 ? -19.310 -10.579 17.948 1.00 92.00 106 SER A CA 1
ATOM 844 C C . SER A 1 106 ? -18.618 -9.225 18.154 1.00 92.00 106 SER A C 1
ATOM 846 O O . SER A 1 106 ? -18.148 -8.938 19.258 1.00 92.00 106 SER A O 1
ATOM 848 N N . PHE A 1 107 ? -18.592 -8.367 17.129 1.00 93.38 107 PHE A N 1
ATOM 849 C CA . PHE A 1 107 ? -18.030 -7.019 17.213 1.00 93.38 107 PHE A CA 1
ATOM 850 C C . PHE A 1 107 ? -18.903 -6.122 18.095 1.00 93.38 107 PHE A C 1
ATOM 852 O O . PHE A 1 107 ? -18.398 -5.477 19.014 1.00 93.38 107 PHE A O 1
ATOM 859 N N . VAL A 1 108 ? -20.224 -6.148 17.886 1.00 95.12 108 VAL A N 1
ATOM 860 C CA . VAL A 1 108 ? -21.190 -5.385 18.694 1.00 95.12 108 VAL A CA 1
ATOM 861 C C . VAL A 1 108 ? -21.129 -5.800 20.167 1.00 95.12 108 VAL A C 1
ATOM 863 O O . VAL A 1 108 ? -21.066 -4.937 21.043 1.00 95.12 108 VAL A O 1
ATOM 866 N N . ALA A 1 109 ? -21.070 -7.103 20.456 1.00 95.94 109 ALA A N 1
ATOM 867 C CA . ALA A 1 109 ? -20.938 -7.616 21.819 1.00 95.94 109 ALA A CA 1
ATOM 868 C C . ALA A 1 109 ? -19.622 -7.171 22.480 1.00 95.94 109 ALA A C 1
ATOM 870 O O . ALA A 1 109 ? -19.625 -6.732 23.632 1.00 95.94 109 ALA A O 1
ATOM 871 N N . SER A 1 110 ? -18.507 -7.220 21.743 1.00 94.88 110 SER A N 1
ATOM 872 C CA . SER A 1 110 ? -17.199 -6.754 22.226 1.00 94.88 110 SER A CA 1
ATOM 873 C C . SER A 1 110 ? -17.214 -5.257 22.535 1.00 94.88 110 SER A C 1
ATOM 875 O O . SER A 1 110 ? -16.760 -4.837 23.600 1.00 94.88 110 SER A O 1
ATOM 877 N N . ARG A 1 111 ? -17.818 -4.453 21.651 1.00 95.00 111 ARG A N 1
ATOM 878 C CA . ARG A 1 111 ? -17.984 -3.007 21.833 1.00 95.00 111 ARG A CA 1
ATOM 879 C C . ARG A 1 111 ? -18.847 -2.681 23.053 1.00 95.00 111 ARG A C 1
ATOM 881 O O . ARG A 1 111 ? -18.481 -1.821 23.848 1.00 95.00 111 ARG A O 1
ATOM 888 N N . ALA A 1 112 ? -19.960 -3.389 23.237 1.00 96.50 112 ALA A N 1
ATOM 889 C CA . ALA A 1 112 ? -20.822 -3.221 24.405 1.00 96.50 112 ALA A CA 1
ATOM 890 C C . ALA A 1 112 ? -20.094 -3.583 25.710 1.00 96.50 112 ALA A C 1
ATOM 892 O O . ALA A 1 112 ? -20.210 -2.860 26.699 1.00 96.50 112 ALA A O 1
ATOM 893 N N . LYS A 1 113 ? -19.304 -4.665 25.711 1.00 97.38 113 LYS A N 1
ATOM 894 C CA . LYS A 1 113 ? -18.484 -5.066 26.862 1.00 97.38 113 LYS A CA 1
ATOM 895 C C . LYS A 1 113 ? -17.438 -4.003 27.211 1.00 97.38 113 LYS A C 1
ATOM 897 O O . LYS A 1 113 ? -17.317 -3.651 28.379 1.00 97.38 113 LYS A O 1
ATOM 902 N N . TYR A 1 114 ? -16.743 -3.466 26.208 1.00 94.81 114 TYR A N 1
ATOM 903 C CA . TYR A 1 114 ? -15.774 -2.384 26.389 1.00 94.81 114 TYR A CA 1
ATOM 904 C C . TYR A 1 114 ? -16.415 -1.135 27.011 1.00 94.81 114 TYR A C 1
ATOM 906 O O . TYR A 1 114 ? -15.914 -0.607 28.004 1.00 94.81 114 TYR A O 1
ATOM 914 N N . PHE A 1 115 ? -17.563 -0.691 26.492 1.00 95.19 115 PHE A N 1
ATOM 915 C CA . PHE A 1 115 ? -18.238 0.479 27.054 1.00 95.19 115 PHE A CA 1
ATOM 916 C C . PHE A 1 115 ? -18.736 0.256 28.478 1.00 95.19 115 PHE A C 1
ATOM 918 O O . PHE A 1 115 ? -18.611 1.168 29.285 1.00 95.19 115 PHE A O 1
ATOM 925 N N . ARG A 1 116 ? -19.227 -0.945 28.813 1.00 96.25 116 ARG A N 1
ATOM 926 C CA . ARG A 1 116 ? -19.584 -1.278 30.201 1.00 96.25 116 ARG A CA 1
ATOM 927 C C . ARG A 1 116 ? -18.385 -1.137 31.131 1.00 96.25 116 ARG A C 1
ATOM 929 O O . ARG A 1 116 ? -18.484 -0.409 32.108 1.00 96.25 116 ARG A O 1
ATOM 936 N N . SER A 1 117 ? -17.236 -1.713 30.766 1.00 94.06 117 SER A N 1
ATOM 937 C CA . SER A 1 117 ? -16.020 -1.549 31.573 1.00 94.06 117 SER A CA 1
ATOM 938 C C . SER A 1 117 ? -15.590 -0.087 31.703 1.00 94.06 117 SER A C 1
ATOM 940 O O . SER A 1 117 ? -15.128 0.323 32.760 1.00 94.06 117 SER A O 1
ATOM 942 N N . LEU A 1 118 ? -15.781 0.726 30.660 1.00 92.25 118 LEU A N 1
ATOM 943 C CA . LEU A 1 118 ? -15.471 2.152 30.714 1.00 92.25 118 LEU A CA 1
ATOM 944 C C . LEU A 1 118 ? -16.422 2.907 31.656 1.00 92.25 118 LEU A C 1
ATOM 946 O O . LEU A 1 118 ? -15.982 3.788 32.390 1.00 92.25 118 LEU A O 1
ATOM 950 N N . THR A 1 119 ? -17.713 2.567 31.654 1.00 93.38 119 THR A N 1
ATOM 951 C CA . THR A 1 119 ? -18.698 3.112 32.598 1.00 93.38 119 THR A CA 1
ATOM 952 C C . THR A 1 119 ? -18.360 2.723 34.033 1.00 93.38 119 THR A C 1
ATOM 954 O O . THR A 1 119 ? -18.365 3.590 34.900 1.00 93.38 119 THR A O 1
ATOM 957 N N . ASP A 1 120 ? -17.996 1.464 34.275 1.00 94.75 120 ASP A N 1
ATOM 958 C CA . ASP A 1 120 ? -17.593 0.996 35.601 1.00 94.75 120 ASP A CA 1
ATOM 959 C C . ASP A 1 120 ? -16.359 1.761 36.099 1.00 94.75 120 ASP A C 1
ATOM 961 O O . ASP A 1 120 ? -16.341 2.244 37.227 1.00 94.75 120 ASP A O 1
ATOM 965 N N . LEU A 1 121 ? -15.348 1.957 35.249 1.00 92.00 121 LEU A N 1
ATOM 966 C CA . LEU A 1 121 ? -14.157 2.741 35.594 1.00 92.00 121 LEU A CA 1
ATOM 967 C C . LEU A 1 121 ? -14.481 4.215 35.892 1.00 92.00 121 LEU A C 1
ATOM 969 O O . LEU A 1 121 ? -13.933 4.771 36.841 1.00 92.00 121 LEU A O 1
ATOM 973 N N . ARG A 1 122 ? -15.401 4.832 35.136 1.00 89.06 122 ARG A N 1
ATOM 974 C CA . ARG A 1 122 ? -15.879 6.205 35.395 1.00 89.06 122 ARG A CA 1
ATOM 975 C C . ARG A 1 122 ? -16.601 6.321 36.732 1.00 89.06 122 ARG A C 1
ATOM 977 O O . ARG A 1 122 ? -16.391 7.294 37.437 1.00 89.06 122 ARG A O 1
ATOM 984 N N . ASN A 1 123 ? -17.426 5.334 37.076 1.00 92.81 123 ASN A N 1
ATOM 985 C CA . ASN A 1 123 ? -18.151 5.309 38.348 1.00 92.81 123 ASN A CA 1
ATOM 986 C C . ASN A 1 123 ? -17.215 5.150 39.556 1.00 92.81 123 ASN A C 1
ATOM 988 O O . ASN A 1 123 ? -17.602 5.484 40.669 1.00 92.81 123 ASN A O 1
ATOM 992 N N . ASN A 1 124 ? -16.002 4.636 39.340 1.00 93.44 124 ASN A N 1
ATOM 993 C CA . ASN A 1 124 ? -14.960 4.511 40.358 1.00 93.44 124 ASN A CA 1
ATOM 994 C C . ASN A 1 124 ? -13.993 5.716 40.377 1.00 93.44 124 ASN A C 1
ATOM 996 O O . ASN A 1 124 ? -12.909 5.602 40.945 1.00 93.44 124 ASN A O 1
ATOM 1000 N N . ASP A 1 125 ? -14.344 6.834 39.724 1.00 90.12 125 ASP A N 1
ATOM 1001 C CA . ASP A 1 125 ? -13.531 8.058 39.618 1.00 90.12 125 ASP A CA 1
ATOM 1002 C C . ASP A 1 125 ? -12.089 7.828 39.111 1.00 90.12 125 ASP A C 1
ATOM 1004 O O . ASP A 1 125 ? -11.157 8.576 39.416 1.00 90.12 125 ASP A O 1
ATOM 1008 N N . VAL A 1 126 ? -11.885 6.794 38.286 1.00 87.69 126 VAL A N 1
ATOM 1009 C CA . VAL A 1 126 ? -10.580 6.511 37.677 1.00 87.69 126 VAL A CA 1
ATOM 1010 C C . VAL A 1 126 ? -10.355 7.446 36.487 1.00 87.69 126 VAL A C 1
ATOM 1012 O O . VAL A 1 126 ? -11.101 7.419 35.506 1.00 87.69 126 VAL A O 1
ATOM 1015 N N . ILE A 1 127 ? -9.286 8.244 36.538 1.00 83.50 127 ILE A N 1
ATOM 1016 C CA . ILE A 1 127 ? -8.839 9.087 35.420 1.00 83.50 127 ILE A CA 1
ATOM 1017 C C . ILE A 1 127 ? -8.122 8.204 34.391 1.00 83.50 127 ILE A C 1
ATOM 1019 O O . ILE A 1 127 ? -7.151 7.525 34.722 1.00 83.50 127 ILE A O 1
ATOM 1023 N N . TYR A 1 128 ? -8.575 8.222 33.137 1.00 80.69 128 TYR A N 1
ATOM 1024 C CA . TYR A 1 128 ? -7.950 7.482 32.038 1.00 80.69 128 TYR A CA 1
ATOM 1025 C C . TYR A 1 128 ? -7.515 8.420 30.911 1.00 80.69 128 TYR A C 1
ATOM 1027 O O . TYR A 1 128 ? -8.210 9.372 30.554 1.00 80.69 128 TYR A O 1
ATOM 1035 N N . TYR A 1 129 ? -6.362 8.099 30.331 1.00 83.62 129 TYR A N 1
ATOM 1036 C CA . TYR A 1 129 ? -5.788 8.788 29.183 1.00 83.62 129 TYR A CA 1
ATOM 1037 C C . TYR A 1 129 ? -5.860 7.868 27.968 1.00 83.62 129 TYR A C 1
ATOM 1039 O O . TYR A 1 129 ? -5.517 6.688 28.053 1.00 83.62 129 TYR A O 1
ATOM 1047 N N . TYR A 1 130 ? -6.306 8.404 26.836 1.00 82.50 130 TYR A N 1
ATOM 1048 C CA . TYR A 1 130 ? -6.237 7.694 25.567 1.00 82.50 130 TYR A CA 1
ATOM 1049 C C . TYR A 1 130 ? -4.907 8.023 24.900 1.00 82.50 130 TYR A C 1
ATOM 1051 O O . TYR A 1 130 ? -4.629 9.185 24.611 1.00 82.50 130 TYR A O 1
ATOM 1059 N N . HIS A 1 131 ? -4.101 6.999 24.637 1.00 76.81 131 HIS A N 1
ATOM 1060 C CA . HIS A 1 131 ? -3.012 7.111 23.677 1.00 76.81 131 HIS A CA 1
ATOM 1061 C C . HIS A 1 131 ? -3.611 6.963 22.281 1.00 76.81 131 HIS A C 1
ATOM 1063 O O . HIS A 1 131 ? -3.720 5.855 21.763 1.00 76.81 131 HIS A O 1
ATOM 1069 N N . ASP A 1 132 ? -4.081 8.074 21.720 1.00 78.19 132 ASP A N 1
ATOM 1070 C CA . ASP A 1 132 ? -4.336 8.150 20.286 1.00 78.19 132 ASP A CA 1
ATOM 1071 C C . ASP A 1 132 ? -3.011 8.479 19.594 1.00 78.19 132 ASP A C 1
ATOM 1073 O O . ASP A 1 132 ? -2.310 9.417 19.984 1.00 78.19 132 ASP A O 1
ATOM 1077 N N . GLU A 1 133 ? -2.632 7.677 18.604 1.00 68.81 133 GLU A N 1
ATOM 1078 C CA . GLU A 1 133 ? -1.482 7.972 17.761 1.00 68.81 133 GLU A CA 1
ATOM 1079 C C . GLU A 1 133 ? -1.873 9.116 16.821 1.00 68.81 133 GLU A C 1
ATOM 1081 O O . GLU A 1 133 ? -2.301 8.916 15.684 1.00 68.81 133 GLU A O 1
ATOM 1086 N N . THR A 1 134 ? -1.725 10.355 17.289 1.00 63.09 134 THR A N 1
ATOM 1087 C CA . THR A 1 134 ? -1.713 11.519 16.404 1.00 63.09 134 THR A CA 1
ATOM 1088 C C . THR A 1 134 ? -0.447 11.458 15.566 1.00 63.09 134 THR A C 1
ATOM 1090 O O . THR A 1 134 ? 0.632 11.835 16.021 1.00 63.09 134 THR A O 1
ATOM 1093 N N . TRP A 1 135 ? -0.576 10.959 14.339 1.00 65.44 135 TRP A N 1
ATOM 1094 C CA . TRP A 1 135 ? 0.469 11.039 13.327 1.00 65.44 135 TRP A CA 1
ATOM 1095 C C . TRP A 1 135 ? 0.840 12.510 13.119 1.00 65.44 135 TRP A C 1
ATOM 1097 O O . TRP A 1 135 ? 0.117 13.259 12.466 1.00 65.44 135 TRP A O 1
ATOM 1107 N N . SER A 1 136 ? 1.969 12.939 13.679 1.00 54.91 136 SER A N 1
ATOM 1108 C CA . SER A 1 136 ? 2.616 14.174 13.256 1.00 54.91 136 SER A CA 1
ATOM 1109 C C . SER A 1 136 ? 3.268 13.895 11.903 1.00 54.91 136 SER A C 1
ATOM 1111 O O . SER A 1 136 ? 4.361 13.327 11.842 1.00 54.91 136 SER A O 1
ATOM 1113 N N . ASN A 1 137 ? 2.593 14.236 10.805 1.00 61.25 137 ASN A N 1
ATOM 1114 C CA . ASN A 1 137 ? 3.267 14.319 9.514 1.00 61.25 137 ASN A CA 1
ATOM 1115 C C . ASN A 1 137 ? 4.322 15.423 9.625 1.00 61.25 137 ASN A C 1
ATOM 1117 O O . ASN A 1 137 ? 3.976 16.600 9.736 1.00 61.25 137 ASN A O 1
ATOM 1121 N N . SER A 1 138 ? 5.599 15.048 9.608 1.00 56.66 138 SER A N 1
ATOM 1122 C CA . SER A 1 138 ? 6.711 15.990 9.519 1.00 56.66 138 SER A CA 1
ATOM 1123 C C . SER A 1 138 ? 6.560 16.805 8.228 1.00 56.66 138 SER A C 1
ATOM 1125 O O . SER A 1 138 ? 6.820 16.306 7.133 1.00 56.66 138 SER A O 1
ATOM 1127 N N . GLY A 1 139 ? 6.071 18.046 8.357 1.00 58.59 139 GLY A N 1
ATOM 1128 C CA . GLY A 1 139 ? 5.765 18.948 7.237 1.00 58.59 139 GLY A CA 1
ATOM 1129 C C . GLY A 1 139 ? 4.359 19.574 7.201 1.00 58.59 139 GLY A C 1
ATOM 1130 O O . GLY A 1 139 ? 4.174 20.535 6.457 1.00 58.59 139 GLY A O 1
ATOM 1131 N N . GLU A 1 140 ? 3.386 19.102 7.992 1.00 56.16 140 GLU A N 1
ATOM 1132 C CA . GLU A 1 140 ? 2.026 19.696 8.079 1.00 56.16 140 GLU A CA 1
ATOM 1133 C C . GLU A 1 140 ? 1.822 20.605 9.304 1.00 56.16 140 GLU A C 1
ATOM 1135 O O . GLU A 1 140 ? 0.739 21.157 9.522 1.00 56.16 140 GLU A O 1
ATOM 1140 N N . GLU A 1 141 ? 2.866 20.817 10.102 1.00 61.31 141 GLU A N 1
ATOM 1141 C CA . GLU A 1 141 ? 2.828 21.767 11.208 1.00 61.31 141 GLU A CA 1
ATOM 1142 C C . GLU A 1 141 ? 2.746 23.212 10.697 1.00 61.31 141 GLU A C 1
ATOM 1144 O O . GLU A 1 141 ? 3.679 23.778 10.121 1.00 61.31 141 GLU A O 1
ATOM 1149 N N . ARG A 1 142 ? 1.572 23.822 10.903 1.00 52.88 142 ARG A N 1
ATOM 1150 C CA . ARG A 1 142 ? 1.328 25.242 10.645 1.00 52.88 142 ARG A CA 1
ATOM 1151 C C . ARG A 1 142 ? 2.302 26.043 11.520 1.00 52.88 142 ARG A C 1
ATOM 1153 O O . ARG A 1 142 ? 2.126 26.084 12.735 1.00 52.88 142 ARG A O 1
ATOM 1160 N N . ARG A 1 143 ? 3.332 26.643 10.908 1.00 51.31 143 ARG A N 1
ATOM 1161 C CA . ARG A 1 143 ? 4.273 27.543 11.597 1.00 51.31 143 ARG A CA 1
ATOM 1162 C C . ARG A 1 143 ? 3.473 28.659 12.273 1.00 51.31 143 ARG A C 1
ATOM 1164 O O . ARG A 1 143 ? 2.765 29.390 11.578 1.00 51.31 143 ARG A O 1
ATOM 1171 N N . GLN A 1 144 ? 3.537 28.714 13.601 1.00 47.88 144 GLN A N 1
ATOM 1172 C CA . GLN A 1 144 ? 3.061 29.847 14.395 1.00 47.88 144 GLN A CA 1
ATOM 1173 C C . GLN A 1 144 ? 4.112 30.951 14.401 1.00 47.88 144 GLN A C 1
ATOM 1175 O O . GLN A 1 144 ? 5.316 30.605 14.353 1.00 47.88 144 GLN A O 1
#

Secondary structure (DSSP, 8-state):
--------------------PPP------PPPP---HHHHHHHHHHHHHHHHTT----HHHHHHHHHHH-TT-S---HHHHHHHHHHTT------------TT-HHHHHHHHHHHHHHHHHHHTT------------TT-----

Radius of gyration: 37.38 Å; chains: 1; bounding box: 93×103×85 Å